Protein AF-A0A9E2AED9-F1 (afdb_mono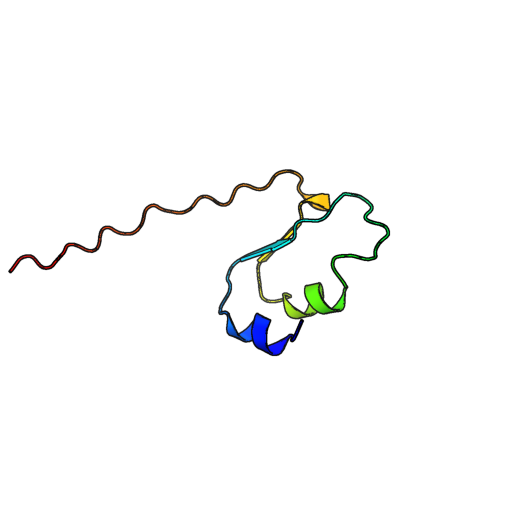mer_lite)

Foldseek 3Di:
DDLVVVVVPPAQEDEAEDAAPHPVCPPPVVNVVSCVVHHYDYCNVVPDDDDDDDDPPPPPPDPD

Structure (mmCIF, N/CA/C/O backbone):
data_AF-A0A9E2AED9-F1
#
_entry.id   AF-A0A9E2AED9-F1
#
loop_
_atom_site.group_PDB
_atom_site.id
_atom_site.type_symbol
_atom_site.label_atom_id
_atom_site.label_alt_id
_atom_site.label_comp_id
_atom_site.label_asym_id
_atom_site.label_e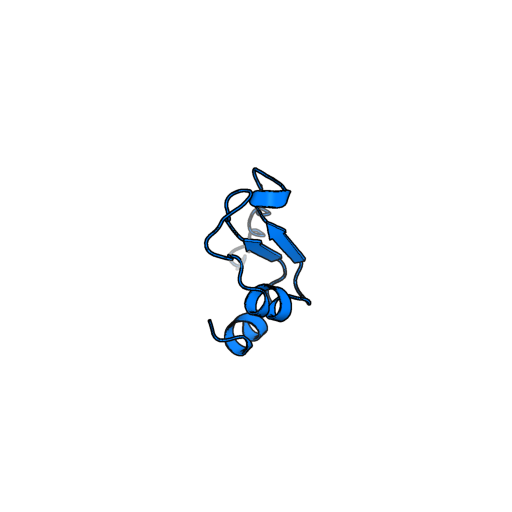ntity_id
_atom_site.label_seq_id
_atom_site.pdbx_PDB_ins_code
_atom_site.Cartn_x
_atom_site.Cartn_y
_atom_site.Cartn_z
_atom_site.occupancy
_atom_site.B_iso_or_equiv
_atom_site.auth_seq_id
_atom_site.auth_comp_id
_atom_site.auth_asym_id
_atom_site.auth_atom_id
_atom_site.pdbx_PDB_model_num
ATOM 1 N N . THR A 1 1 ? 8.426 -11.740 3.637 1.00 65.94 1 THR A N 1
ATOM 2 C CA . THR A 1 1 ? 7.229 -11.354 4.411 1.00 65.94 1 THR A CA 1
ATOM 3 C C . THR A 1 1 ? 6.324 -12.559 4.533 1.00 65.94 1 THR A C 1
ATOM 5 O O . THR A 1 1 ? 6.142 -13.225 3.523 1.00 65.94 1 THR A O 1
ATOM 8 N N . ASP A 1 2 ? 5.822 -12.880 5.730 1.00 81.94 2 ASP A N 1
ATOM 9 C CA . ASP A 1 2 ? 4.841 -13.964 5.933 1.00 81.94 2 ASP A CA 1
ATOM 10 C C . ASP A 1 2 ? 3.429 -13.439 5.590 1.00 81.94 2 ASP A C 1
ATOM 12 O O . ASP A 1 2 ? 2.980 -12.489 6.238 1.00 81.94 2 ASP A O 1
ATOM 16 N N . PRO A 1 3 ? 2.720 -14.010 4.595 1.00 78.12 3 PRO A N 1
ATOM 17 C CA . PRO A 1 3 ? 1.355 -13.605 4.254 1.00 78.12 3 PRO A CA 1
ATOM 18 C C . PRO A 1 3 ? 0.369 -13.715 5.420 1.00 78.12 3 PRO A C 1
ATOM 20 O O . PRO A 1 3 ? -0.510 -12.868 5.550 1.00 78.12 3 PRO A O 1
ATOM 23 N N . ARG A 1 4 ? 0.538 -14.703 6.309 1.00 83.88 4 ARG A N 1
ATOM 24 C CA . ARG A 1 4 ? -0.364 -14.888 7.459 1.00 83.88 4 ARG A CA 1
ATOM 25 C C . ARG A 1 4 ? -0.232 -13.761 8.472 1.00 83.88 4 ARG A C 1
ATOM 27 O O . ARG A 1 4 ? -1.207 -13.403 9.119 1.00 83.88 4 ARG A O 1
ATOM 34 N N . TRP A 1 5 ? 0.970 -13.199 8.602 1.00 86.19 5 TRP A N 1
ATOM 35 C CA . TRP A 1 5 ? 1.183 -12.030 9.446 1.00 86.19 5 TRP A CA 1
ATOM 36 C C . TRP A 1 5 ? 0.449 -10.811 8.881 1.00 86.19 5 TRP A C 1
ATOM 38 O O . TRP A 1 5 ? -0.246 -10.143 9.632 1.00 86.19 5 TRP A O 1
ATOM 48 N N . LEU A 1 6 ? 0.524 -10.574 7.563 1.00 85.50 6 LEU A N 1
ATOM 49 C CA . LEU A 1 6 ? -0.194 -9.472 6.903 1.00 85.50 6 LEU A CA 1
ATOM 50 C C . LEU A 1 6 ? -1.716 -9.604 7.035 1.00 85.50 6 LEU A C 1
ATOM 52 O O . LEU A 1 6 ? -2.389 -8.632 7.364 1.00 85.50 6 LEU A O 1
ATOM 56 N N . GLN A 1 7 ? -2.244 -10.811 6.826 1.00 83.69 7 GLN A N 1
ATOM 57 C CA . GLN A 1 7 ? -3.675 -11.099 6.960 1.00 83.69 7 GLN A CA 1
ATOM 58 C C . GLN A 1 7 ? -4.182 -10.944 8.403 1.00 83.69 7 GLN A C 1
ATOM 60 O O . GLN A 1 7 ? -5.355 -10.661 8.613 1.00 83.69 7 GLN A O 1
ATOM 65 N N . GLY A 1 8 ? -3.306 -11.099 9.401 1.00 88.50 8 GLY A N 1
ATOM 66 C CA . GLY A 1 8 ? -3.653 -10.961 10.817 1.00 88.50 8 GLY A CA 1
ATOM 67 C C . GLY A 1 8 ? -3.726 -9.522 11.341 1.00 88.50 8 GLY A C 1
ATOM 68 O O . GLY A 1 8 ? -4.063 -9.340 12.506 1.00 88.50 8 GLY A O 1
ATOM 69 N N . LEU A 1 9 ? -3.394 -8.509 10.530 1.00 90.06 9 LEU A N 1
ATOM 70 C CA . LEU A 1 9 ? -3.350 -7.105 10.970 1.00 90.06 9 LEU A CA 1
ATOM 71 C C . LEU A 1 9 ? -4.720 -6.413 11.009 1.00 90.06 9 LEU A C 1
ATOM 73 O O . LEU A 1 9 ? -4.794 -5.296 11.512 1.00 90.06 9 LEU A O 1
ATOM 77 N N . ASP A 1 10 ? -5.764 -7.027 10.439 1.00 87.56 10 ASP A N 1
ATOM 78 C CA . ASP A 1 10 ? -7.074 -6.389 10.210 1.00 87.56 10 ASP A CA 1
ATOM 79 C C . ASP A 1 10 ? -6.942 -5.003 9.537 1.00 87.56 10 ASP A C 1
ATOM 81 O O . ASP A 1 10 ? -7.603 -4.016 9.866 1.00 87.56 10 ASP A O 1
ATOM 85 N N . ALA A 1 11 ? -5.985 -4.902 8.610 1.00 91.00 11 ALA A N 1
ATOM 86 C CA . ALA A 1 11 ? -5.659 -3.652 7.947 1.00 91.00 11 ALA A CA 1
ATOM 87 C C . ALA A 1 11 ? -6.755 -3.270 6.944 1.00 91.00 11 ALA A C 1
ATOM 89 O O . ALA A 1 11 ? -7.188 -4.081 6.132 1.00 91.00 11 ALA A O 1
ATOM 90 N N . ARG A 1 12 ? -7.144 -1.992 6.942 1.00 90.69 12 ARG A N 1
ATOM 91 C CA . ARG A 1 12 ? -8.105 -1.437 5.970 1.00 90.69 12 ARG A CA 1
ATOM 92 C C . ARG A 1 12 ? -7.439 -0.839 4.729 1.00 90.69 12 ARG A C 1
ATOM 94 O O . ARG A 1 12 ? -8.082 -0.715 3.692 1.00 90.69 12 ARG A O 1
ATOM 101 N N . LEU A 1 13 ? -6.167 -0.458 4.840 1.00 93.56 13 LEU A N 1
ATOM 102 C CA . LEU A 1 13 ? -5.390 0.201 3.793 1.00 93.56 13 LEU A CA 1
ATOM 103 C C . LEU A 1 13 ? -3.937 -0.287 3.836 1.00 93.56 13 LEU A C 1
ATOM 105 O O . LEU A 1 13 ? -3.334 -0.341 4.908 1.00 93.56 13 LEU A O 1
ATOM 109 N N . ALA A 1 14 ? -3.369 -0.578 2.668 1.00 94.50 14 ALA A N 1
ATOM 110 C CA . ALA A 1 14 ? -1.957 -0.873 2.473 1.00 94.50 14 ALA A CA 1
ATOM 111 C C . ALA A 1 14 ? -1.336 0.152 1.510 1.00 94.50 14 ALA A C 1
ATOM 113 O O . ALA A 1 14 ? -1.683 0.211 0.330 1.00 94.50 14 ALA A O 1
ATOM 114 N N . LEU A 1 15 ? -0.395 0.950 2.019 1.00 94.94 15 LEU A N 1
ATOM 115 C CA . LEU A 1 15 ? 0.355 1.934 1.240 1.00 94.94 15 LEU A CA 1
ATOM 116 C C . LEU A 1 15 ? 1.709 1.340 0.834 1.00 94.94 15 LEU A C 1
ATOM 118 O O . LEU A 1 15 ? 2.513 0.982 1.698 1.00 94.94 15 LEU A O 1
ATOM 122 N N . ILE A 1 16 ? 1.980 1.238 -0.466 1.00 94.00 16 ILE A N 1
ATOM 123 C CA . ILE A 1 16 ? 3.241 0.697 -0.981 1.00 94.00 16 ILE A CA 1
ATOM 124 C C . ILE A 1 16 ? 4.045 1.831 -1.617 1.00 94.00 16 ILE A C 1
ATOM 126 O O . ILE A 1 16 ? 3.701 2.329 -2.690 1.00 94.00 16 ILE A O 1
ATOM 130 N N . SER A 1 17 ? 5.150 2.211 -0.972 1.00 93.69 17 SER A N 1
ATOM 131 C CA . SER A 1 17 ? 6.111 3.136 -1.571 1.00 93.69 17 SER A CA 1
ATOM 132 C C . SER A 1 17 ? 6.995 2.393 -2.570 1.00 93.69 17 SER A C 1
ATOM 134 O O . SER A 1 17 ? 7.724 1.463 -2.221 1.00 93.69 17 SER A O 1
ATOM 136 N N . VAL A 1 18 ? 6.897 2.790 -3.831 1.00 94.31 18 VAL A N 1
ATOM 137 C CA . VAL A 1 18 ? 7.667 2.249 -4.948 1.00 94.31 18 VAL A CA 1
ATOM 138 C C . VAL A 1 18 ? 7.808 3.312 -6.042 1.00 94.31 18 VAL A C 1
ATOM 140 O O . VAL A 1 18 ? 6.923 4.142 -6.237 1.00 94.31 18 VAL A O 1
ATOM 143 N N . GLY A 1 19 ? 8.948 3.319 -6.735 1.00 92.69 19 GLY A N 1
ATOM 144 C CA . GLY A 1 19 ? 9.192 4.225 -7.860 1.00 92.69 19 GLY A CA 1
ATOM 145 C C . GLY A 1 19 ? 8.615 3.704 -9.179 1.00 92.69 19 GLY A C 1
ATOM 146 O O . GLY A 1 19 ? 8.571 2.495 -9.410 1.00 92.69 19 GLY A O 1
ATOM 147 N N . ALA A 1 20 ? 8.225 4.620 -10.068 1.00 91.81 20 ALA A N 1
ATOM 148 C CA . ALA A 1 20 ? 7.782 4.295 -11.424 1.00 91.81 20 ALA A CA 1
ATOM 149 C C . ALA A 1 20 ? 8.825 3.467 -12.185 1.00 91.81 20 ALA A C 1
ATOM 151 O O . ALA A 1 20 ? 10.006 3.811 -12.220 1.00 91.81 20 ALA A O 1
ATOM 152 N N . GLY A 1 21 ? 8.379 2.362 -12.791 1.00 87.38 21 GLY A N 1
ATOM 153 C CA . GLY A 1 21 ? 9.244 1.483 -13.580 1.00 87.38 21 GLY A CA 1
ATOM 154 C C . GLY A 1 21 ? 10.331 0.777 -12.767 1.00 87.38 21 GLY A C 1
ATOM 155 O O . GLY A 1 21 ? 11.368 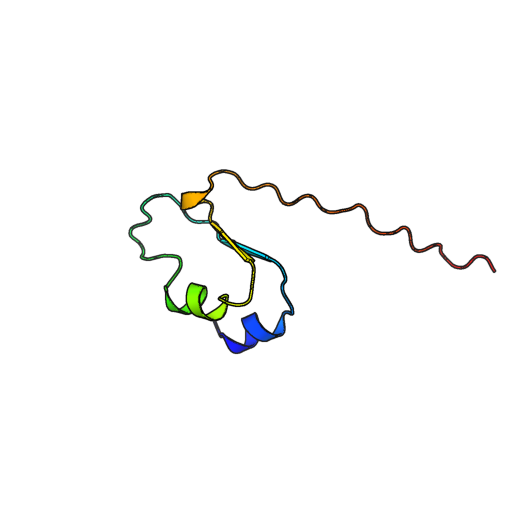0.440 -13.333 1.00 87.38 21 GLY A O 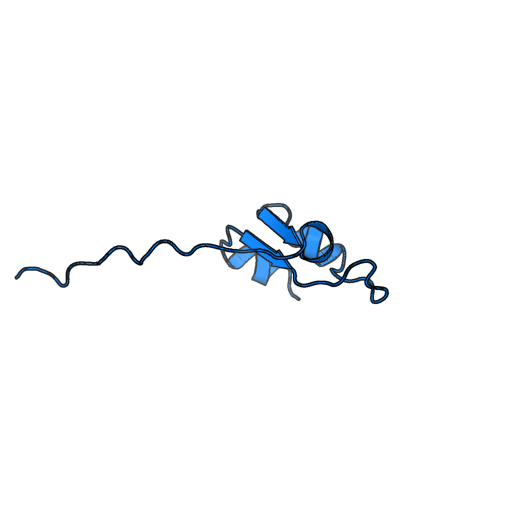1
ATOM 156 N N . ASN A 1 22 ? 10.123 0.571 -11.459 1.00 86.00 22 ASN A N 1
ATOM 157 C CA . ASN A 1 22 ? 11.110 -0.046 -10.577 1.00 86.00 22 ASN A CA 1
ATOM 158 C C . ASN A 1 22 ? 11.622 -1.404 -11.125 1.00 86.00 22 ASN A C 1
ATOM 160 O O . ASN A 1 22 ? 10.886 -2.397 -11.088 1.00 86.00 22 ASN A O 1
ATOM 164 N N . PRO A 1 23 ? 12.895 -1.498 -11.565 1.00 87.69 23 PRO A N 1
ATOM 165 C CA . PRO A 1 23 ? 13.427 -2.695 -12.216 1.00 87.69 23 PRO A CA 1
ATOM 166 C C . PRO A 1 23 ? 13.729 -3.834 -11.234 1.00 87.69 23 PRO A C 1
ATOM 168 O O . PRO A 1 23 ? 13.989 -4.955 -11.662 1.00 87.69 23 PRO A O 1
ATOM 171 N N . TYR A 1 24 ? 13.677 -3.579 -9.922 1.00 87.94 24 TYR A N 1
ATOM 172 C CA . TYR A 1 24 ? 13.914 -4.594 -8.891 1.00 87.94 24 TYR A CA 1
ATOM 173 C C . TYR A 1 24 ? 12.755 -5.598 -8.745 1.00 87.94 24 TYR A C 1
ATOM 175 O O . TYR A 1 24 ? 12.869 -6.558 -7.986 1.00 87.94 24 TYR A O 1
ATOM 183 N N . GLY A 1 25 ? 11.641 -5.397 -9.461 1.00 84.12 25 GLY A N 1
ATOM 184 C CA . GLY A 1 25 ? 10.488 -6.303 -9.419 1.00 84.12 25 GLY A CA 1
ATOM 185 C C . GLY A 1 25 ? 9.614 -6.126 -8.175 1.00 84.12 25 GLY A C 1
ATOM 186 O O . GLY A 1 25 ? 8.937 -7.065 -7.753 1.00 84.12 25 GLY A O 1
ATOM 187 N N . HIS A 1 26 ? 9.637 -4.934 -7.572 1.00 89.12 26 HIS A N 1
ATOM 188 C CA . HIS A 1 26 ? 8.770 -4.580 -6.451 1.00 89.12 26 HIS A CA 1
ATOM 189 C C . HIS A 1 26 ? 7.549 -3.752 -6.893 1.00 89.12 26 HIS A C 1
ATOM 191 O O . HIS A 1 26 ? 7.671 -2.974 -7.837 1.00 89.12 26 HIS A O 1
ATOM 197 N N . PRO A 1 27 ? 6.415 -3.850 -6.167 1.00 90.50 27 PRO A N 1
ATOM 198 C CA . PRO A 1 27 ? 6.143 -4.848 -5.128 1.00 90.50 27 PRO A CA 1
ATOM 199 C C . PRO A 1 27 ? 6.065 -6.262 -5.718 1.00 90.50 27 PRO A C 1
ATOM 201 O O . PRO A 1 27 ? 5.561 -6.461 -6.820 1.00 90.50 27 PRO A O 1
ATOM 204 N N . ALA A 1 28 ? 6.578 -7.252 -4.982 1.00 89.62 28 ALA A N 1
ATOM 205 C CA . ALA A 1 28 ? 6.566 -8.631 -5.462 1.00 89.62 28 ALA A CA 1
ATOM 206 C C . ALA A 1 28 ? 5.109 -9.116 -5.625 1.00 89.62 28 ALA A C 1
ATOM 208 O O . ALA A 1 28 ? 4.309 -8.886 -4.711 1.00 89.62 28 ALA A O 1
ATOM 209 N N . PRO A 1 29 ? 4.749 -9.835 -6.708 1.00 88.75 29 PRO A N 1
ATOM 210 C CA . PRO A 1 29 ? 3.362 -10.236 -6.971 1.00 88.75 29 PRO A CA 1
ATOM 211 C C . PRO A 1 29 ? 2.695 -10.994 -5.817 1.00 88.75 29 PRO A C 1
ATOM 213 O O . PRO A 1 29 ? 1.525 -10.774 -5.526 1.00 88.75 29 PRO A O 1
ATOM 216 N N . ALA A 1 30 ? 3.453 -11.833 -5.103 1.00 88.25 30 ALA A N 1
ATOM 217 C CA . ALA A 1 30 ? 2.954 -12.575 -3.946 1.00 88.25 30 ALA A CA 1
ATOM 218 C C . ALA A 1 30 ? 2.514 -11.666 -2.781 1.00 88.25 30 ALA A C 1
ATOM 220 O O . ALA A 1 30 ? 1.584 -12.010 -2.058 1.00 88.25 30 ALA A O 1
ATOM 221 N N . ILE A 1 31 ? 3.153 -10.503 -2.603 1.00 88.38 31 ILE A N 1
ATOM 222 C CA . ILE A 1 31 ? 2.758 -9.521 -1.583 1.00 88.38 31 ILE A CA 1
ATOM 223 C C . ILE A 1 31 ? 1.454 -8.842 -1.982 1.00 88.38 31 ILE A C 1
ATOM 225 O O . ILE A 1 31 ? 0.567 -8.702 -1.150 1.00 88.38 31 ILE A O 1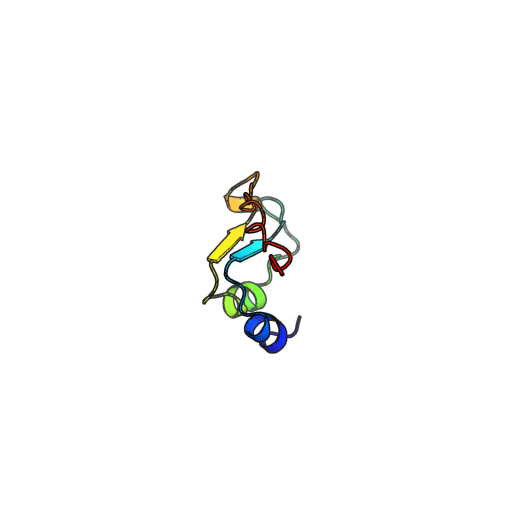
ATOM 229 N N . VAL A 1 32 ? 1.318 -8.467 -3.256 1.00 89.19 32 VAL A N 1
ATOM 230 C CA . VAL A 1 32 ? 0.086 -7.851 -3.768 1.00 89.19 32 VAL A CA 1
ATOM 231 C C . VAL A 1 32 ? -1.087 -8.828 -3.654 1.00 89.19 32 VAL A C 1
ATOM 233 O O . VAL A 1 32 ? -2.153 -8.444 -3.190 1.00 89.19 32 VAL A O 1
ATOM 236 N N . ALA A 1 33 ? -0.873 -10.106 -3.981 1.00 89.44 33 ALA A N 1
ATOM 237 C CA . ALA A 1 33 ? -1.885 -11.149 -3.827 1.00 89.44 33 ALA A CA 1
ATOM 238 C C . ALA A 1 33 ? -2.303 -11.361 -2.359 1.00 89.44 33 ALA A C 1
ATOM 240 O O . ALA A 1 33 ? -3.483 -11.524 -2.072 1.00 89.44 33 ALA A O 1
ATOM 241 N N . ALA A 1 34 ? -1.359 -11.307 -1.413 1.00 89.38 34 ALA A N 1
ATOM 242 C CA . ALA A 1 34 ? -1.665 -11.432 0.015 1.00 89.38 34 ALA A CA 1
ATOM 243 C C . ALA A 1 34 ? -2.498 -10.261 0.575 1.00 89.38 34 ALA A C 1
ATOM 245 O O . ALA A 1 34 ? -3.081 -10.397 1.647 1.00 89.38 34 ALA A O 1
ATOM 246 N N . LEU A 1 35 ? -2.544 -9.131 -0.136 1.00 90.88 35 LEU A N 1
ATOM 247 C CA . LEU A 1 35 ? -3.275 -7.918 0.235 1.00 90.88 35 LEU A CA 1
ATOM 248 C C . LEU A 1 35 ? -4.576 -7.740 -0.565 1.00 90.88 35 LEU A C 1
ATOM 250 O O . LEU A 1 35 ? -5.169 -6.672 -0.499 1.00 90.88 35 LEU A O 1
ATOM 254 N N . GLN A 1 36 ? -5.024 -8.748 -1.322 1.00 86.44 36 GLN A N 1
ATOM 255 C CA . GLN A 1 36 ? -6.182 -8.635 -2.224 1.00 86.44 36 GLN A CA 1
ATOM 256 C C . GLN A 1 36 ? -7.491 -8.201 -1.534 1.00 86.44 36 GLN A C 1
ATOM 258 O O . GLN A 1 36 ? -8.349 -7.607 -2.179 1.00 86.44 36 GLN A O 1
ATOM 263 N N . ASP A 1 37 ? -7.629 -8.483 -0.235 1.00 89.69 37 ASP A N 1
ATOM 264 C CA . ASP A 1 37 ? -8.809 -8.144 0.571 1.00 89.69 37 ASP A CA 1
ATOM 265 C C . ASP A 1 37 ? -8.679 -6.771 1.266 1.00 89.69 37 ASP A C 1
ATOM 267 O O . ASP A 1 37 ? -9.554 -6.360 2.026 1.00 89.69 37 ASP A O 1
ATOM 271 N N . VAL A 1 38 ? -7.584 -6.049 1.008 1.00 93.12 38 VAL A N 1
ATOM 272 C CA . VAL A 1 38 ? -7.261 -4.734 1.573 1.00 93.12 38 VAL A CA 1
ATOM 273 C C . VAL A 1 38 ? -7.184 -3.714 0.436 1.00 93.12 38 VAL A C 1
ATOM 275 O O . VAL A 1 38 ? -6.738 -4.026 -0.666 1.00 93.12 38 VAL A O 1
ATOM 278 N N . ALA A 1 39 ? -7.582 -2.463 0.681 1.00 93.69 39 ALA A N 1
ATOM 279 C CA . ALA A 1 39 ? -7.350 -1.404 -0.298 1.00 93.69 39 ALA A CA 1
ATOM 280 C C . ALA A 1 39 ? -5.836 -1.171 -0.462 1.00 93.69 39 ALA A C 1
ATOM 282 O O . ALA A 1 39 ? -5.152 -0.853 0.510 1.00 93.69 39 ALA A O 1
ATOM 283 N N . VAL A 1 40 ? -5.307 -1.325 -1.678 1.00 94.50 40 VAL A N 1
ATOM 284 C CA . VAL A 1 40 ? -3.878 -1.138 -1.975 1.00 94.50 40 VAL A CA 1
ATOM 285 C C . VAL A 1 40 ? -3.680 0.137 -2.792 1.00 94.50 40 VAL A C 1
ATOM 287 O O . VAL A 1 40 ? -4.256 0.266 -3.870 1.00 94.50 40 VAL A O 1
ATOM 290 N N . CYS A 1 41 ? -2.818 1.037 -2.318 1.00 95.50 41 CYS A N 1
ATOM 291 C CA . CYS A 1 41 ? -2.380 2.229 -3.055 1.00 95.50 41 CYS A CA 1
ATOM 292 C C . CYS A 1 41 ? -0.868 2.179 -3.289 1.00 95.50 41 CYS A C 1
ATOM 294 O O . CYS A 1 41 ? -0.116 1.690 -2.432 1.00 95.50 41 CYS A O 1
ATOM 296 N N . ARG A 1 42 ? -0.406 2.683 -4.438 1.00 94.88 42 ARG A N 1
ATOM 297 C CA . ARG A 1 42 ? 1.009 2.602 -4.823 1.00 94.88 42 ARG A CA 1
ATOM 298 C C . ARG A 1 42 ? 1.517 3.922 -5.380 1.00 94.88 42 ARG A C 1
ATOM 300 O O . ARG A 1 42 ? 0.958 4.452 -6.333 1.00 94.88 42 ARG A O 1
ATOM 307 N N . THR A 1 43 ? 2.650 4.398 -4.871 1.00 96.19 43 THR A N 1
ATOM 308 C CA . THR A 1 43 ? 3.212 5.690 -5.309 1.00 96.19 43 THR A CA 1
ATOM 309 C C . THR A 1 43 ? 3.706 5.691 -6.757 1.00 96.19 43 THR A C 1
ATOM 311 O O . THR A 1 43 ? 3.815 6.749 -7.365 1.00 96.19 43 THR A O 1
ATOM 314 N N . ASP A 1 44 ? 3.989 4.525 -7.345 1.00 94.38 44 ASP A N 1
ATOM 315 C CA . ASP A 1 44 ? 4.375 4.434 -8.757 1.00 94.38 44 ASP A CA 1
ATOM 316 C C . ASP A 1 44 ? 3.199 4.555 -9.732 1.00 94.38 44 ASP A C 1
ATOM 318 O O . ASP A 1 44 ? 3.418 4.821 -10.913 1.00 94.38 44 ASP A O 1
ATOM 322 N N . LEU A 1 45 ? 1.974 4.356 -9.243 1.00 94.06 45 LEU A N 1
ATOM 323 C CA . LEU A 1 45 ? 0.741 4.503 -10.013 1.00 94.06 45 LEU A CA 1
ATOM 324 C C . LEU A 1 45 ? 0.051 5.832 -9.700 1.00 94.06 45 LEU A C 1
ATOM 326 O O . LEU A 1 45 ? -0.382 6.532 -10.611 1.00 94.06 45 LEU A O 1
ATOM 330 N N . ASP A 1 46 ? -0.015 6.172 -8.415 1.00 95.75 46 ASP A N 1
ATOM 331 C CA . ASP A 1 46 ? -0.837 7.263 -7.896 1.00 95.75 46 ASP A CA 1
ATOM 332 C C . ASP A 1 46 ? -0.025 8.540 -7.607 1.00 95.75 46 ASP A C 1
ATOM 334 O O . ASP A 1 46 ? -0.600 9.603 -7.381 1.00 95.75 46 ASP A O 1
ATOM 338 N N . GLY A 1 47 ? 1.311 8.461 -7.626 1.00 94.31 47 GLY A N 1
ATOM 339 C CA . GLY A 1 47 ? 2.188 9.565 -7.237 1.00 94.31 47 GLY A CA 1
ATOM 340 C C . GLY A 1 47 ? 2.191 9.798 -5.724 1.00 94.31 47 GLY A C 1
ATOM 341 O O . GLY A 1 47 ? 2.320 8.854 -4.940 1.00 94.31 47 GLY A O 1
ATOM 342 N N . ASP A 1 48 ? 2.079 11.059 -5.307 1.00 94.44 48 ASP A N 1
ATOM 343 C CA . ASP A 1 48 ? 2.036 11.429 -3.892 1.00 94.44 48 ASP A CA 1
ATOM 344 C C . ASP A 1 48 ? 0.692 11.041 -3.259 1.00 94.44 48 ASP A C 1
ATOM 346 O O . ASP A 1 48 ? -0.379 11.381 -3.761 1.00 94.44 48 ASP A O 1
ATOM 350 N N . LEU A 1 49 ? 0.750 10.356 -2.114 1.00 95.00 49 LEU A N 1
ATOM 351 C CA . LEU A 1 49 ? -0.423 9.873 -1.389 1.00 95.00 49 LEU A CA 1
ATOM 352 C C . LEU A 1 49 ? -0.534 10.555 -0.023 1.00 95.00 49 LEU A C 1
ATOM 354 O O . LEU A 1 49 ? 0.430 10.602 0.740 1.00 95.00 49 LEU A O 1
ATOM 358 N N . VAL A 1 50 ? -1.735 11.029 0.312 1.00 94.62 50 VAL A N 1
ATOM 359 C CA . VAL A 1 50 ? -2.059 11.608 1.622 1.00 94.62 50 VAL A CA 1
ATOM 360 C C . VAL A 1 50 ? -3.124 10.749 2.288 1.00 94.62 50 VAL A C 1
ATOM 362 O O . VAL A 1 50 ? -4.211 10.571 1.743 1.00 94.62 50 VAL A O 1
ATOM 365 N N . VAL A 1 51 ? -2.822 10.244 3.485 1.00 91.75 51 VAL A N 1
ATOM 366 C CA . VAL A 1 51 ? -3.787 9.533 4.331 1.00 91.75 51 VAL A CA 1
ATOM 367 C C . VAL A 1 51 ? -4.164 10.457 5.488 1.00 91.75 51 VAL A C 1
ATOM 369 O O . VAL A 1 51 ? -3.390 10.578 6.440 1.00 91.75 51 VAL A O 1
ATOM 372 N N . PRO A 1 52 ? -5.308 11.158 5.413 1.00 89.44 52 PRO A N 1
ATOM 373 C CA . PRO A 1 52 ? -5.760 11.977 6.521 1.00 89.44 52 PRO A CA 1
ATOM 374 C C . PRO A 1 52 ? -6.122 11.064 7.691 1.00 89.44 52 PRO A C 1
ATOM 376 O O . PRO A 1 52 ? -6.879 10.106 7.543 1.00 89.44 52 PRO A O 1
ATOM 379 N N . LEU A 1 53 ? -5.573 11.368 8.861 1.00 84.81 53 LEU A N 1
ATOM 380 C CA . LEU A 1 53 ? -6.031 10.769 10.102 1.00 84.81 53 LEU A CA 1
ATOM 381 C C . LEU A 1 53 ? -7.175 11.631 10.620 1.00 84.81 53 LEU A C 1
ATOM 383 O O . LEU A 1 53 ? -7.026 12.848 10.750 1.00 84.81 53 LEU A O 1
ATOM 387 N N . GLU A 1 54 ? -8.316 11.014 10.913 1.00 81.00 54 GLU A N 1
ATOM 388 C CA . GLU A 1 54 ? -9.311 11.689 11.737 1.00 81.00 54 GLU A CA 1
ATOM 389 C C . GLU A 1 54 ? -8.675 11.986 13.099 1.00 81.00 54 GLU A C 1
ATOM 391 O O . GLU A 1 54 ? -7.906 11.178 13.631 1.00 81.00 54 GLU A O 1
ATOM 396 N N . ALA A 1 55 ? -8.953 13.171 13.650 1.00 73.81 55 ALA A N 1
ATOM 397 C CA . ALA A 1 55 ? -8.520 13.487 15.003 1.00 73.81 55 ALA A CA 1
ATOM 398 C C . ALA A 1 55 ? -9.031 12.383 15.943 1.00 73.81 55 ALA A C 1
ATOM 400 O O . ALA A 1 55 ? -10.170 11.936 15.769 1.00 73.81 55 ALA A O 1
ATOM 401 N N . PRO A 1 56 ? -8.222 11.922 16.917 1.00 71.06 56 PRO A N 1
ATOM 402 C CA . PRO A 1 56 ? -8.687 10.913 17.850 1.00 71.06 56 PRO A CA 1
ATOM 403 C C . PRO A 1 56 ? -9.994 11.399 18.469 1.00 71.06 56 PRO A C 1
ATOM 405 O O . PRO A 1 56 ? -10.085 12.548 18.913 1.00 71.06 56 PRO A O 1
ATOM 408 N N . MET A 1 57 ? -11.002 10.522 18.479 1.00 65.44 57 MET A N 1
ATOM 409 C CA . MET A 1 57 ? -12.198 10.734 19.283 1.00 65.44 57 MET A CA 1
ATOM 410 C C . MET A 1 57 ? -11.699 11.102 20.678 1.00 65.44 57 MET A C 1
ATOM 412 O O . MET A 1 57 ? -10.935 10.343 21.277 1.00 65.44 57 MET A O 1
ATOM 416 N N . THR A 1 58 ? -12.019 12.307 21.150 1.00 68.75 58 THR A N 1
ATOM 417 C CA . THR A 1 58 ? -11.636 12.713 22.498 1.00 68.75 58 THR A CA 1
ATOM 418 C C . THR A 1 58 ? -12.372 11.767 23.428 1.00 68.75 58 THR A C 1
ATOM 420 O O . THR A 1 58 ? -13.578 11.906 23.594 1.00 68.75 58 THR A O 1
ATOM 423 N N . ILE A 1 59 ? -11.677 10.759 23.957 1.00 69.38 59 ILE A N 1
ATOM 424 C CA . ILE A 1 59 ? -12.213 9.934 25.032 1.00 69.38 59 ILE A CA 1
ATOM 425 C C . ILE A 1 59 ? -12.258 10.884 26.227 1.00 69.38 59 ILE A C 1
ATOM 427 O O . ILE A 1 59 ? -11.188 11.316 26.671 1.00 69.38 59 ILE A O 1
ATOM 431 N N . PRO A 1 60 ? -13.445 11.299 26.702 1.00 68.75 60 PRO A N 1
ATOM 432 C CA . PRO A 1 60 ? -13.511 12.064 27.930 1.00 68.75 60 PRO A CA 1
ATOM 433 C C . PRO A 1 60 ? -12.897 11.170 29.006 1.00 68.75 60 PRO A C 1
ATOM 435 O O . PRO A 1 60 ? -13.316 10.026 29.169 1.00 68.75 60 PRO A O 1
ATOM 438 N N . CYS A 1 61 ? -11.865 11.657 29.692 1.00 68.50 61 CYS A N 1
ATOM 439 C CA . CYS A 1 61 ? -11.507 11.076 30.979 1.00 68.50 61 CYS A CA 1
ATOM 440 C C . CYS A 1 61 ? -12.786 11.169 31.821 1.00 68.50 61 CYS A C 1
ATOM 442 O O . CYS A 1 61 ? -13.353 12.264 31.849 1.00 68.50 61 CYS A O 1
ATOM 444 N N . ASP A 1 62 ? -13.277 10.045 32.358 1.00 72.88 62 ASP A N 1
ATOM 445 C CA . ASP A 1 62 ? -14.573 9.955 33.048 1.00 72.88 62 ASP A CA 1
ATOM 446 C C . ASP A 1 62 ? -14.860 11.225 33.859 1.00 72.88 62 ASP A C 1
ATOM 448 O O . ASP A 1 62 ? -14.023 11.701 34.631 1.00 72.88 62 ASP A O 1
ATOM 452 N N . GLN A 1 63 ? -16.037 11.800 33.624 1.00 58.44 63 GLN A N 1
ATOM 453 C CA . GLN A 1 63 ? -16.608 12.757 34.556 1.00 58.44 63 GLN A CA 1
ATOM 454 C C . GLN A 1 63 ? -17.183 11.915 35.701 1.00 58.44 63 GLN A C 1
ATOM 456 O O . GLN A 1 63 ? -18.214 11.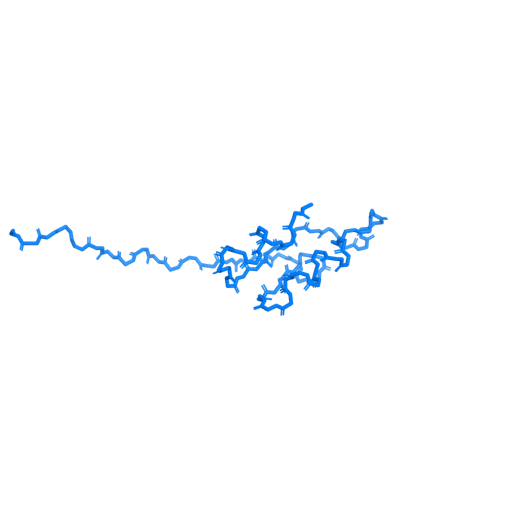272 35.508 1.00 58.44 63 GLN A O 1
ATOM 461 N N . ASP A 1 64 ? -16.467 11.959 36.830 1.00 50.44 64 ASP A N 1
ATOM 462 C CA . ASP A 1 64 ? -16.694 11.342 38.155 1.00 50.44 64 ASP A CA 1
ATOM 463 C C . ASP A 1 64 ? -16.199 9.899 38.390 1.00 50.44 64 ASP A C 1
ATOM 465 O O . ASP A 1 64 ? -16.740 8.935 37.806 1.00 50.44 64 ASP A O 1
#

Sequence (64 aa):
TDPRWLQGLDARLALISVGAGNPYGHPAPAIVAALQDVAVCRTDLDGDLVVPLEAPMTIPCDQD

Secondary structure (DSSP, 8-state):
--HHHHHTT--SEEEE---TT-TT-PSPHHHHHHTTTSEEEEHHHH-S---PPPPPP-------

pLDDT: mean 86.1, std 10.01, range [50.44, 96.19]

Radius of gyration: 16.56 Å; chains: 1; bounding box: 31×28×52 Å